Protein AF-A0A966C9K5-F1 (afdb_monomer_lite)

Secondary structure (DSSP, 8-state):
-EEGGGS-HHHHTT-SS-EEEEEEEEPPTTS--EEEEEEETTT--EEEEEES---HHHHHHHHHHHHTTS--SEEEE-S-GGGTTHHHHHHHTTSEEEEPPTT-GGGGHHHHHHHHHHHHHS-TT--GGGS--

Foldseek 3Di:
DAALVPPDVCLVVLVDWAEKEWDWADAAPPAAWIWIWIATRNVRDIDIDTDRDLALVVVLCVVLVSCVVPRHAEYEYEPDPSCPVVVVSCVSNVYYYHYYDPPCCVSRVSVVVVVVVVCVVVPHNHRPVPDDD

Radius of gyration: 14.15 Å; chains: 1; bounding box: 33×32×37 Å

Sequence (133 aa):
KVSIEKRPKQANNRTEFGHFEGDFMESGQDGRGSLLVLVERKTRYPFIIYTEDKTTLTINELIAGCLKDIPVKSITLDNDISFQKHEALSELIEATVYFTHPYTSSDKGTVENRNGRIREFIPKRCDISKIPA

pLDDT: mean 92.75, std 5.27, range [64.75, 98.25]

Structure (mmCIF, N/CA/C/O backbone):
data_AF-A0A966C9K5-F1
#
_entry.id   AF-A0A966C9K5-F1
#
loop_
_atom_site.group_PDB
_atom_site.id
_atom_site.type_symbol
_atom_site.label_atom_id
_atom_site.label_alt_id
_atom_site.label_comp_id
_atom_site.label_asym_id
_atom_site.label_entity_id
_atom_site.label_seq_id
_atom_site.pdbx_PDB_ins_code
_atom_site.Cartn_x
_atom_site.Cartn_y
_atom_site.Cartn_z
_atom_site.occupancy
_atom_site.B_iso_or_equiv
_atom_site.auth_seq_id
_atom_site.auth_comp_id
_atom_site.auth_asym_id
_atom_site.auth_atom_id
_atom_site.pdbx_PDB_model_num
ATOM 1 N N . LYS A 1 1 ? 2.494 13.216 8.148 1.00 84.50 1 LYS A N 1
ATOM 2 C CA . LYS A 1 1 ? 2.592 11.742 8.329 1.00 84.50 1 LYS A CA 1
ATOM 3 C C . LYS A 1 1 ? 2.070 11.335 9.699 1.00 84.50 1 LYS A C 1
ATOM 5 O O . LYS A 1 1 ? 2.537 11.869 10.701 1.00 84.50 1 LYS A O 1
ATOM 10 N N . VAL A 1 2 ? 1.120 10.401 9.757 1.00 91.12 2 VAL A N 1
ATOM 11 C CA . VAL A 1 2 ? 0.585 9.855 11.016 1.00 91.12 2 VAL A CA 1
ATOM 12 C C . VAL A 1 2 ? 1.291 8.532 11.327 1.00 91.12 2 VAL A C 1
ATOM 14 O O . VAL A 1 2 ? 1.343 7.657 10.471 1.00 91.12 2 VAL A O 1
ATOM 17 N N . SER A 1 3 ? 1.855 8.376 12.528 1.00 93.50 3 SER A N 1
ATOM 18 C CA . SER A 1 3 ? 2.518 7.120 12.927 1.00 93.50 3 SER A CA 1
ATOM 19 C C . SER A 1 3 ? 1.521 5.961 13.033 1.00 93.50 3 SER A C 1
ATOM 21 O O . SER A 1 3 ? 0.393 6.151 13.496 1.00 93.50 3 SER A O 1
ATOM 23 N N . ILE A 1 4 ? 1.965 4.758 12.665 1.00 94.19 4 ILE A N 1
ATOM 24 C CA . ILE A 1 4 ? 1.235 3.497 12.832 1.00 94.19 4 ILE A CA 1
ATOM 25 C C . ILE A 1 4 ? 0.824 3.202 14.281 1.00 94.19 4 ILE A C 1
ATOM 27 O O . ILE A 1 4 ? -0.182 2.533 14.493 1.00 94.19 4 ILE A O 1
ATOM 31 N N . GLU A 1 5 ? 1.510 3.759 15.278 1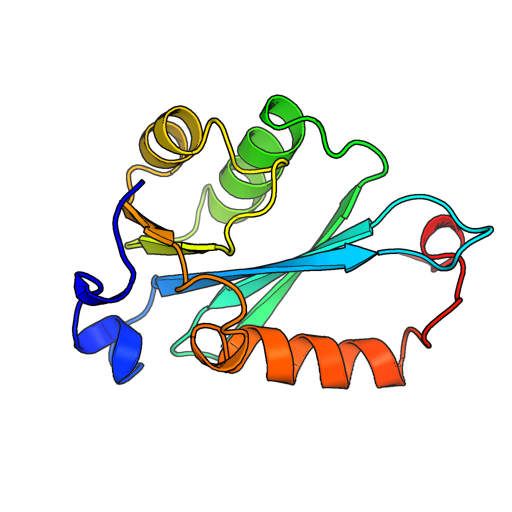.00 94.19 5 GLU A N 1
ATOM 32 C CA . GLU A 1 5 ? 1.124 3.640 16.695 1.00 94.19 5 GLU A CA 1
ATOM 33 C C . GLU A 1 5 ? -0.268 4.222 16.979 1.00 94.19 5 GLU A C 1
ATOM 35 O O . GLU A 1 5 ? -0.972 3.801 17.895 1.00 94.19 5 GLU A O 1
ATOM 40 N N . LYS A 1 6 ? -0.706 5.186 16.158 1.00 95.56 6 LYS A N 1
ATOM 41 C CA . LYS A 1 6 ? -2.044 5.785 16.247 1.00 95.56 6 LYS A CA 1
ATOM 42 C C . LYS A 1 6 ? -3.104 4.993 15.478 1.00 95.56 6 LYS A C 1
ATOM 44 O O . LYS A 1 6 ? -4.259 5.416 15.435 1.00 95.56 6 LYS A O 1
ATOM 49 N N . ARG A 1 7 ? -2.733 3.880 14.836 1.00 95.31 7 ARG A N 1
ATOM 50 C CA . ARG A 1 7 ? -3.657 3.056 14.056 1.00 95.31 7 ARG A CA 1
ATOM 51 C C . ARG A 1 7 ? -4.658 2.367 14.993 1.00 95.31 7 ARG A C 1
ATOM 53 O O . ARG A 1 7 ? -4.246 1.795 16.005 1.00 95.31 7 ARG A O 1
ATOM 60 N N . PRO A 1 8 ? -5.966 2.379 14.675 1.00 95.50 8 PRO A N 1
ATOM 61 C CA . PRO A 1 8 ? -6.985 1.793 15.537 1.00 95.50 8 PRO A CA 1
ATOM 62 C C . PRO A 1 8 ? -6.729 0.309 15.811 1.00 95.50 8 PRO A C 1
ATOM 64 O O . PRO A 1 8 ? -6.261 -0.447 14.952 1.00 95.50 8 PRO A O 1
ATOM 67 N N . LYS A 1 9 ? -7.104 -0.136 17.015 1.00 96.38 9 LYS A N 1
ATOM 68 C CA . LYS A 1 9 ? -6.948 -1.535 17.443 1.00 96.38 9 LYS A CA 1
ATOM 69 C C . LYS A 1 9 ? -7.705 -2.500 16.532 1.00 96.38 9 LYS A C 1
ATOM 71 O O . LYS A 1 9 ? -7.247 -3.617 16.328 1.00 96.38 9 LYS A O 1
ATOM 76 N N . GLN A 1 10 ? -8.820 -2.069 15.955 1.00 96.62 10 GLN A N 1
ATOM 77 C CA . GLN A 1 10 ? -9.636 -2.847 15.031 1.00 96.62 10 GLN A CA 1
ATOM 78 C C . GLN A 1 10 ? -8.873 -3.211 13.750 1.00 96.62 10 GLN A C 1
ATOM 80 O O . GLN A 1 10 ? -8.966 -4.347 13.284 1.00 96.62 10 GLN A O 1
ATOM 85 N N . ALA A 1 11 ? -8.047 -2.293 13.234 1.00 95.00 11 ALA A N 1
ATOM 86 C CA . ALA A 1 11 ? -7.139 -2.572 12.127 1.00 95.00 11 ALA A CA 1
ATOM 87 C C . ALA A 1 11 ? -6.055 -3.575 12.547 1.00 95.00 11 ALA A C 1
ATOM 89 O O . ALA A 1 11 ? -5.813 -4.561 11.845 1.00 95.00 11 ALA A O 1
ATOM 90 N N . ASN A 1 12 ? -5.426 -3.363 13.710 1.00 93.56 12 ASN A N 1
ATOM 91 C CA . ASN A 1 12 ? -4.376 -4.249 14.233 1.00 93.56 12 ASN A CA 1
ATOM 92 C C . ASN A 1 12 ? -4.893 -5.683 14.423 1.00 93.56 12 ASN A C 1
ATOM 94 O O . ASN A 1 12 ? -4.285 -6.627 13.921 1.00 93.56 12 ASN A O 1
ATOM 98 N N . ASN A 1 13 ? -6.065 -5.818 15.042 1.00 95.62 13 ASN A N 1
ATOM 99 C CA . ASN A 1 13 ? -6.715 -7.088 15.360 1.00 95.62 13 ASN A CA 1
ATOM 100 C C . ASN A 1 13 ? -7.530 -7.670 14.196 1.00 95.62 13 ASN A C 1
ATOM 102 O O . ASN A 1 13 ? -8.078 -8.762 14.332 1.00 95.62 13 ASN A O 1
ATOM 106 N N . ARG A 1 14 ? -7.606 -6.969 13.054 1.00 96.19 14 ARG A N 1
ATOM 107 C CA . ARG A 1 14 ? -8.311 -7.411 11.837 1.00 96.19 14 ARG A CA 1
ATOM 108 C C . ARG A 1 14 ? -9.806 -7.684 12.060 1.00 96.19 14 ARG A C 1
ATOM 110 O O . ARG A 1 14 ? -10.380 -8.586 11.455 1.00 96.19 14 ARG A O 1
ATOM 117 N N . THR A 1 15 ? -10.448 -6.926 12.946 1.00 97.25 15 THR A N 1
ATOM 118 C CA . THR A 1 15 ? -11.843 -7.177 13.351 1.00 97.25 15 THR A CA 1
ATOM 119 C C . THR A 1 15 ? -12.863 -6.504 12.433 1.00 97.25 15 THR A C 1
ATOM 121 O O . THR A 1 15 ? -14.005 -6.961 12.331 1.00 97.25 15 THR A O 1
ATOM 124 N N . GLU A 1 16 ? -12.463 -5.459 11.707 1.00 96.88 16 GLU A N 1
ATOM 125 C CA . GLU A 1 16 ? -13.332 -4.724 10.786 1.00 96.88 16 GLU A CA 1
ATOM 126 C C . GLU A 1 16 ? -12.731 -4.572 9.390 1.00 96.88 16 GLU A C 1
ATOM 128 O O . GLU A 1 16 ? -11.517 -4.643 9.216 1.00 96.88 16 GLU A O 1
ATOM 133 N N . PHE A 1 17 ? -13.616 -4.414 8.406 1.00 97.94 17 PHE A N 1
ATOM 134 C CA . PHE A 1 17 ? -13.247 -4.189 7.014 1.00 97.94 17 PHE A CA 1
ATOM 135 C C . PHE A 1 17 ? -12.873 -2.719 6.790 1.00 97.94 17 PHE A C 1
ATOM 137 O O . PHE A 1 17 ? -13.390 -1.831 7.475 1.00 97.94 17 PHE A O 1
ATOM 144 N N . GLY A 1 18 ? -12.030 -2.475 5.789 1.00 97.56 18 GLY A N 1
ATOM 145 C CA . GLY A 1 18 ? -11.717 -1.135 5.290 1.00 97.56 18 GLY A CA 1
ATOM 146 C C . GLY A 1 18 ? -10.357 -0.615 5.746 1.00 97.56 18 GLY A C 1
ATOM 147 O O . GLY A 1 18 ? -10.037 0.554 5.547 1.00 97.56 18 GLY A O 1
ATOM 148 N N . HIS A 1 19 ? -9.535 -1.467 6.357 1.00 98.06 19 HIS A N 1
ATOM 149 C CA . HIS A 1 19 ? -8.154 -1.128 6.678 1.00 98.06 19 HIS A CA 1
ATOM 150 C C . HIS A 1 19 ? -7.220 -1.818 5.701 1.00 98.06 19 HIS A C 1
ATOM 152 O O . HIS A 1 19 ? -7.189 -3.044 5.641 1.00 98.06 19 HIS A O 1
ATOM 158 N N . PHE A 1 20 ? -6.426 -1.039 4.984 1.00 98.06 20 PHE A N 1
ATOM 159 C CA . PHE A 1 20 ? -5.536 -1.535 3.947 1.00 98.06 20 PHE A CA 1
ATOM 160 C C . PHE A 1 20 ? -4.074 -1.412 4.374 1.00 98.06 20 PHE A C 1
ATOM 162 O O . PHE A 1 20 ? -3.696 -0.522 5.138 1.00 98.06 20 PHE A O 1
ATOM 169 N N . GLU A 1 21 ? -3.242 -2.316 3.880 1.00 97.25 21 GLU A N 1
ATOM 170 C CA . GLU A 1 21 ? -1.787 -2.167 3.832 1.00 97.25 21 GLU A CA 1
ATOM 171 C C . GLU A 1 21 ? -1.376 -2.030 2.365 1.00 97.25 21 GLU A C 1
ATOM 173 O O . G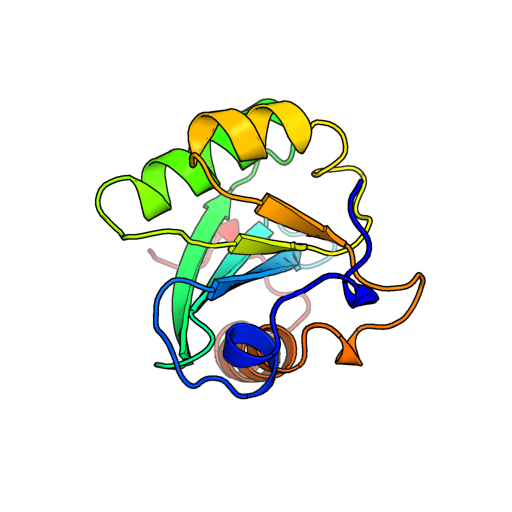LU A 1 21 ? -1.944 -2.721 1.521 1.00 97.25 21 GLU A O 1
ATOM 178 N N . GLY A 1 22 ? -0.421 -1.151 2.066 1.00 95.44 22 GLY A N 1
ATOM 179 C CA . GLY A 1 22 ? 0.092 -0.945 0.714 1.00 95.44 22 GLY A CA 1
ATOM 180 C C . GLY A 1 22 ? 1.603 -1.125 0.631 1.00 95.44 22 GLY A C 1
ATOM 181 O O . GLY A 1 22 ? 2.339 -0.761 1.555 1.00 95.44 22 GLY A O 1
ATOM 182 N N . ASP A 1 23 ? 2.062 -1.700 -0.475 1.00 93.94 23 ASP A N 1
ATOM 183 C CA . ASP A 1 23 ? 3.480 -1.875 -0.769 1.00 93.94 23 ASP A CA 1
ATOM 184 C C . ASP A 1 23 ? 3.757 -1.899 -2.273 1.00 93.94 23 ASP A C 1
ATOM 186 O O . ASP A 1 23 ? 2.873 -2.241 -3.064 1.00 93.94 23 ASP A O 1
ATOM 190 N N . PHE A 1 24 ? 4.993 -1.581 -2.657 1.00 93.06 24 PHE A N 1
ATOM 191 C CA . PHE A 1 24 ? 5.459 -1.751 -4.029 1.00 93.06 24 PHE A CA 1
ATOM 192 C C . PHE A 1 24 ? 6.290 -3.021 -4.185 1.00 93.06 24 PHE A C 1
ATOM 194 O O . PHE A 1 24 ? 7.212 -3.300 -3.423 1.00 93.06 24 PHE A O 1
ATOM 201 N N . MET A 1 25 ? 6.016 -3.766 -5.250 1.00 92.56 25 MET A N 1
ATOM 202 C CA . MET A 1 25 ? 6.887 -4.824 -5.736 1.00 92.56 25 MET A CA 1
ATOM 203 C C . MET A 1 25 ? 7.561 -4.372 -7.025 1.00 92.56 25 MET A C 1
ATOM 205 O O . MET A 1 25 ? 6.961 -4.400 -8.098 1.00 92.56 25 MET A O 1
ATOM 209 N N . GLU A 1 26 ? 8.833 -4.003 -6.916 1.00 92.38 26 GLU A N 1
ATOM 210 C CA . GLU A 1 26 ? 9.636 -3.601 -8.069 1.00 92.38 26 GLU A CA 1
ATOM 211 C C . GLU A 1 26 ? 9.927 -4.774 -9.010 1.00 92.38 26 GLU A C 1
ATOM 213 O O . GLU A 1 26 ? 10.130 -5.930 -8.583 1.00 92.38 26 GLU A O 1
ATOM 218 N N . SER A 1 27 ? 9.982 -4.438 -10.299 1.00 93.44 27 SER A N 1
ATOM 219 C CA . SER A 1 27 ? 10.531 -5.299 -11.337 1.00 93.44 27 SER A CA 1
ATOM 220 C C . SER A 1 27 ? 12.021 -5.584 -11.100 1.00 93.44 27 SER A C 1
ATOM 222 O O . SER A 1 27 ? 12.697 -4.949 -10.289 1.00 93.44 27 SER A O 1
ATOM 224 N N . GLY A 1 28 ? 12.542 -6.605 -11.781 1.00 89.75 28 GLY A N 1
ATOM 225 C CA . GLY A 1 28 ? 13.972 -6.887 -11.824 1.00 89.75 28 GLY A CA 1
ATOM 226 C C . GLY A 1 28 ? 14.799 -5.728 -12.373 1.00 89.75 28 GLY A C 1
ATOM 227 O O . GLY A 1 28 ? 14.264 -4.861 -13.052 1.00 89.75 28 GLY A O 1
ATOM 228 N N . GLN A 1 29 ? 16.111 -5.768 -12.117 1.00 86.19 29 GLN A N 1
ATOM 229 C CA . GLN A 1 29 ? 17.076 -4.722 -12.486 1.00 86.19 29 GLN A CA 1
ATOM 230 C C . GLN A 1 29 ? 16.970 -4.262 -13.950 1.00 86.19 29 GLN A C 1
ATOM 232 O O . GLN A 1 29 ? 17.089 -3.070 -14.209 1.00 86.19 29 GLN A O 1
ATOM 237 N N . ASP A 1 30 ? 16.706 -5.189 -14.875 1.00 85.31 30 ASP A N 1
ATOM 238 C CA . ASP A 1 30 ? 16.598 -4.909 -16.316 1.00 85.31 30 ASP A CA 1
ATOM 239 C C . ASP A 1 30 ? 15.143 -4.834 -16.819 1.00 85.31 30 ASP A C 1
ATOM 241 O O . ASP A 1 30 ? 14.895 -4.715 -18.019 1.00 85.31 30 ASP A O 1
ATOM 245 N N . GLY A 1 31 ? 14.168 -4.970 -15.920 1.00 86.88 31 GLY A N 1
ATOM 246 C CA . GLY A 1 31 ? 12.747 -4.925 -16.248 1.00 86.88 31 GLY A CA 1
ATOM 247 C C . GLY A 1 31 ? 12.112 -3.578 -15.920 1.00 86.88 31 GLY A C 1
ATOM 248 O O . GLY A 1 31 ? 12.725 -2.724 -15.283 1.00 86.88 31 GLY A O 1
ATOM 249 N N . ARG A 1 32 ? 10.859 -3.390 -16.342 1.00 91.69 32 ARG A N 1
ATOM 250 C CA . ARG A 1 32 ? 10.153 -2.109 -16.188 1.00 91.69 32 ARG A CA 1
ATOM 251 C C . ARG A 1 32 ? 8.903 -2.221 -15.331 1.00 91.69 32 ARG A C 1
ATOM 253 O O . ARG A 1 32 ? 8.183 -3.221 -15.353 1.00 91.69 32 ARG A O 1
ATOM 260 N N . GLY A 1 33 ? 8.635 -1.126 -14.630 1.00 92.69 33 GLY A N 1
ATOM 261 C CA . GLY A 1 33 ? 7.465 -0.946 -13.792 1.00 92.69 33 GLY A CA 1
ATOM 262 C C . GLY A 1 33 ? 7.504 -1.703 -12.473 1.00 92.69 33 GLY A C 1
ATOM 263 O O . GLY A 1 33 ? 8.504 -2.289 -12.060 1.00 92.69 33 GLY A O 1
ATOM 264 N N . SER A 1 34 ? 6.374 -1.636 -11.791 1.00 94.00 34 SER A N 1
ATOM 265 C CA . SER A 1 34 ? 6.169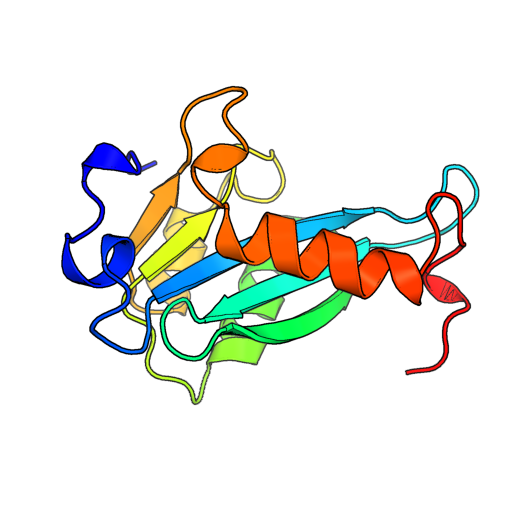 -2.143 -10.445 1.00 94.00 34 SER A CA 1
ATOM 266 C C . SER A 1 34 ? 4.727 -2.610 -10.294 1.00 94.00 34 SER A C 1
ATOM 268 O O . SER A 1 34 ? 3.841 -2.201 -11.049 1.00 94.00 34 SER A O 1
ATOM 270 N N . LEU A 1 35 ? 4.492 -3.471 -9.310 1.00 95.00 35 LEU A N 1
ATOM 271 C CA . LEU A 1 35 ? 3.145 -3.745 -8.831 1.00 95.00 35 LEU A CA 1
ATOM 272 C C . LEU A 1 35 ? 2.911 -2.953 -7.553 1.00 95.00 35 LEU A C 1
ATOM 274 O O . LEU A 1 35 ? 3.638 -3.124 -6.578 1.00 95.00 35 LEU A O 1
ATOM 278 N N . LEU A 1 36 ? 1.870 -2.135 -7.542 1.00 95.69 36 LEU A N 1
ATOM 279 C CA . LEU A 1 36 ? 1.280 -1.629 -6.317 1.00 95.69 36 LEU A CA 1
ATOM 280 C C . LEU A 1 36 ? 0.344 -2.706 -5.765 1.00 95.69 36 LEU A C 1
ATOM 282 O O . LEU A 1 36 ? -0.651 -3.064 -6.398 1.00 95.69 36 LEU A O 1
ATOM 286 N N . VAL A 1 37 ? 0.674 -3.229 -4.588 1.00 96.88 37 VAL A N 1
ATOM 287 C CA . VAL A 1 37 ? -0.113 -4.251 -3.899 1.00 96.88 37 VAL A CA 1
ATOM 288 C C . VAL A 1 37 ? -0.807 -3.610 -2.708 1.00 96.88 37 VAL A C 1
ATOM 290 O O . VAL A 1 37 ? -0.156 -3.165 -1.765 1.00 96.88 37 VAL A O 1
ATOM 293 N N . LEU A 1 38 ? -2.136 -3.594 -2.736 1.00 97.81 38 LEU A N 1
ATOM 294 C CA . LEU A 1 38 ? -2.978 -3.203 -1.611 1.00 97.81 38 LEU A CA 1
ATOM 295 C C . LEU A 1 38 ? -3.639 -4.450 -1.036 1.00 97.81 38 LEU A C 1
ATOM 297 O O . LEU A 1 38 ? -4.158 -5.279 -1.777 1.00 97.81 38 LEU A O 1
ATOM 301 N N . VAL A 1 39 ? -3.652 -4.604 0.282 1.00 98.25 39 VAL A N 1
ATOM 302 C CA . VAL A 1 39 ? -4.282 -5.759 0.931 1.00 98.25 39 VAL A CA 1
ATOM 303 C C . VAL A 1 39 ? -5.219 -5.293 2.023 1.00 98.25 39 VAL A C 1
ATOM 305 O O . VAL A 1 39 ? -4.801 -4.619 2.963 1.00 98.25 39 VAL A O 1
ATOM 308 N N . GLU A 1 40 ? -6.483 -5.696 1.929 1.00 98.00 40 GLU A N 1
ATOM 309 C CA . GLU A 1 40 ? -7.458 -5.448 2.987 1.00 98.00 40 GLU A CA 1
ATOM 310 C C . GLU A 1 40 ? -7.172 -6.374 4.182 1.00 98.00 40 GLU A C 1
ATOM 312 O O . GLU A 1 40 ? -7.046 -7.591 4.037 1.00 98.00 40 GLU A O 1
ATOM 317 N N . ARG A 1 41 ? -7.018 -5.811 5.382 1.00 97.19 41 ARG A N 1
ATOM 318 C CA . ARG A 1 41 ? -6.445 -6.507 6.543 1.00 97.19 41 ARG A CA 1
ATOM 319 C C . ARG A 1 41 ? -7.344 -7.600 7.124 1.00 97.19 41 ARG A C 1
ATOM 321 O O . ARG A 1 41 ? -6.801 -8.565 7.669 1.00 97.19 41 ARG A O 1
ATOM 328 N N . LYS A 1 42 ? -8.675 -7.476 7.047 1.00 97.00 42 LYS A N 1
ATOM 329 C CA . LYS A 1 42 ? -9.616 -8.466 7.605 1.00 97.00 42 LYS A CA 1
ATOM 330 C C . LYS A 1 42 ? -9.746 -9.700 6.718 1.00 97.00 42 LYS A C 1
ATOM 332 O O . LYS A 1 42 ? -9.522 -10.822 7.166 1.00 97.00 42 LYS A O 1
ATOM 337 N N . THR A 1 43 ? -10.092 -9.485 5.459 1.00 97.12 43 THR A N 1
ATOM 338 C CA . THR A 1 43 ? -10.335 -10.515 4.442 1.00 97.12 43 THR A CA 1
ATOM 339 C C . THR A 1 43 ? -9.043 -11.035 3.819 1.00 97.12 43 THR A C 1
ATOM 341 O O . THR A 1 43 ? -9.018 -12.148 3.297 1.00 97.12 43 THR A O 1
ATOM 344 N N . ARG A 1 44 ? -7.952 -10.258 3.905 1.00 96.50 44 ARG A N 1
ATOM 345 C CA . ARG A 1 44 ? -6.658 -10.511 3.243 1.00 96.50 44 ARG A CA 1
ATOM 346 C C . ARG A 1 44 ? -6.757 -10.512 1.718 1.00 96.50 44 ARG A C 1
ATOM 348 O O . ARG A 1 44 ? -5.899 -11.108 1.049 1.00 96.50 44 ARG A O 1
ATOM 355 N N . TYR A 1 45 ? -7.801 -9.880 1.186 1.00 97.19 45 TYR A N 1
ATOM 356 C CA . TYR A 1 45 ? -8.031 -9.759 -0.243 1.00 97.19 45 TYR A CA 1
ATOM 357 C C . TYR A 1 45 ? -7.012 -8.785 -0.857 1.00 97.19 45 TYR A C 1
ATOM 359 O O . TYR A 1 45 ? -6.892 -7.660 -0.359 1.00 97.19 45 TYR A O 1
ATOM 367 N N . PRO A 1 46 ? -6.243 -9.209 -1.878 1.00 97.12 46 PRO A N 1
ATOM 368 C CA . PRO A 1 46 ? -5.281 -8.352 -2.549 1.00 97.12 46 PRO A CA 1
ATOM 369 C C . PRO A 1 46 ? -5.899 -7.618 -3.745 1.00 97.12 46 PRO A C 1
ATOM 371 O O . PRO A 1 46 ? -6.626 -8.205 -4.540 1.00 97.12 46 PRO A O 1
ATOM 374 N N . PHE A 1 47 ? -5.509 -6.364 -3.917 1.00 97.38 47 PHE A N 1
ATOM 375 C CA . PHE A 1 47 ? -5.651 -5.590 -5.141 1.00 97.38 47 PHE A CA 1
ATOM 376 C C . PHE A 1 47 ? -4.245 -5.349 -5.677 1.00 97.38 47 PHE A C 1
ATOM 378 O O . PHE A 1 47 ? -3.367 -4.905 -4.936 1.00 97.38 47 PHE A O 1
ATOM 385 N N . ILE A 1 48 ? -4.012 -5.699 -6.937 1.00 96.12 48 ILE A N 1
ATOM 386 C CA . ILE A 1 48 ? -2.690 -5.651 -7.560 1.00 96.12 48 ILE A CA 1
ATOM 387 C C . ILE A 1 48 ? -2.819 -4.792 -8.808 1.00 96.12 48 ILE A C 1
ATOM 389 O O . ILE A 1 48 ? -3.639 -5.085 -9.674 1.00 96.12 48 ILE A O 1
ATOM 393 N N . ILE A 1 49 ? -2.031 -3.726 -8.877 1.00 95.69 49 ILE A N 1
ATOM 394 C CA . ILE A 1 49 ? -2.086 -2.741 -9.954 1.00 95.69 49 ILE A CA 1
ATOM 395 C C . ILE A 1 49 ? -0.691 -2.630 -10.552 1.00 95.69 49 ILE A C 1
ATOM 397 O O . ILE A 1 49 ? 0.271 -2.382 -9.829 1.00 95.69 49 ILE A O 1
ATOM 401 N N . TYR A 1 50 ? -0.573 -2.802 -11.863 1.00 95.00 50 TYR A N 1
ATOM 402 C CA . TYR A 1 50 ? 0.674 -2.548 -12.574 1.00 95.00 50 TYR A CA 1
ATOM 403 C C . TYR A 1 50 ? 0.833 -1.057 -12.881 1.00 95.00 50 TYR A C 1
ATOM 405 O O . TYR A 1 50 ? -0.116 -0.411 -13.321 1.00 95.00 50 TYR A O 1
ATOM 413 N N . THR A 1 51 ? 2.037 -0.520 -12.685 1.00 94.44 51 THR A N 1
ATOM 414 C CA . THR A 1 51 ? 2.388 0.835 -13.126 1.00 94.44 51 THR A CA 1
ATOM 415 C C . THR A 1 51 ? 3.863 0.945 -13.507 1.00 94.44 51 THR A C 1
ATOM 417 O O . THR A 1 51 ? 4.738 0.416 -12.816 1.00 94.44 51 THR A O 1
ATOM 420 N N . GLU A 1 52 ? 4.152 1.661 -14.596 1.00 94.00 52 GLU A N 1
ATOM 421 C CA . GLU A 1 52 ? 5.508 2.131 -14.921 1.00 94.00 52 GLU A CA 1
ATOM 422 C C . GLU A 1 52 ? 5.825 3.488 -14.270 1.00 94.00 52 GLU A C 1
ATOM 424 O O . GLU A 1 52 ? 6.994 3.821 -14.080 1.00 94.00 52 GLU A O 1
ATOM 429 N N . ASP A 1 53 ? 4.799 4.250 -13.885 1.00 92.62 53 ASP A N 1
ATOM 430 C CA . ASP A 1 53 ? 4.934 5.578 -13.297 1.00 92.62 53 ASP A CA 1
ATOM 431 C C . ASP A 1 53 ? 4.697 5.531 -11.778 1.00 92.62 53 ASP A C 1
ATOM 433 O O . ASP A 1 53 ? 3.613 5.189 -11.297 1.00 92.62 53 ASP A O 1
ATOM 437 N N . LYS A 1 54 ? 5.746 5.883 -11.026 1.00 90.00 54 LYS A N 1
ATOM 438 C CA . LYS A 1 54 ? 5.756 5.973 -9.559 1.00 90.00 54 LYS A CA 1
ATOM 439 C C . LYS A 1 54 ? 5.739 7.412 -9.039 1.00 90.00 54 LYS A C 1
ATOM 441 O O . LYS A 1 54 ? 6.049 7.655 -7.870 1.00 90.00 54 LYS A O 1
ATOM 446 N N . THR A 1 55 ? 5.400 8.392 -9.874 1.00 91.75 55 THR A N 1
ATOM 447 C CA . THR A 1 55 ? 5.168 9.749 -9.379 1.00 91.75 55 THR A CA 1
ATOM 448 C C . THR A 1 55 ? 4.039 9.730 -8.355 1.00 91.75 55 THR A C 1
ATOM 450 O O . THR A 1 55 ? 3.042 9.024 -8.497 1.00 91.75 55 THR A O 1
ATOM 453 N N . THR A 1 56 ? 4.177 10.524 -7.295 1.00 89.62 56 THR A N 1
ATOM 454 C CA . THR A 1 56 ? 3.190 10.518 -6.210 1.00 89.62 56 THR A CA 1
ATOM 455 C C . THR A 1 56 ? 1.772 10.833 -6.683 1.00 89.62 56 THR A C 1
ATOM 457 O O . THR A 1 56 ? 0.817 10.319 -6.112 1.00 89.62 56 THR A O 1
ATOM 460 N N . LEU A 1 57 ? 1.623 11.670 -7.716 1.00 91.88 57 LEU A N 1
ATOM 461 C CA . LEU A 1 57 ? 0.314 11.979 -8.286 1.00 91.88 57 LEU A CA 1
ATOM 462 C C . LEU A 1 57 ? -0.334 10.719 -8.869 1.00 91.88 57 LEU A C 1
ATOM 464 O O . LEU A 1 57 ? -1.414 10.341 -8.423 1.00 91.88 57 LEU A O 1
ATOM 468 N N . THR A 1 58 ? 0.369 10.033 -9.773 1.00 94.06 58 THR A N 1
ATOM 469 C CA . THR A 1 58 ? -0.112 8.803 -10.408 1.00 94.06 58 THR A CA 1
ATOM 470 C C . THR A 1 58 ? -0.419 7.727 -9.373 1.00 94.06 58 THR A C 1
ATOM 472 O O . THR A 1 58 ? -1.472 7.101 -9.422 1.00 94.06 58 THR A O 1
ATOM 475 N N . ILE A 1 59 ? 0.441 7.545 -8.368 1.00 94.38 59 ILE A N 1
ATOM 476 C CA . ILE A 1 59 ? 0.193 6.567 -7.301 1.00 94.38 59 ILE A CA 1
ATOM 477 C C . ILE A 1 59 ? -1.063 6.903 -6.492 1.00 94.38 59 ILE A C 1
ATOM 479 O O . ILE A 1 59 ? -1.854 6.005 -6.196 1.00 94.38 59 ILE A O 1
ATOM 483 N N . ASN A 1 60 ? -1.280 8.175 -6.158 1.00 94.38 60 ASN A N 1
ATOM 484 C CA . ASN A 1 60 ? -2.476 8.587 -5.431 1.00 94.38 60 ASN A CA 1
ATOM 485 C C . ASN A 1 60 ? -3.750 8.326 -6.246 1.00 94.38 60 ASN A C 1
ATOM 487 O O . ASN A 1 60 ? -4.720 7.798 -5.704 1.00 94.38 60 ASN A O 1
ATOM 491 N N . GLU A 1 61 ? -3.734 8.647 -7.541 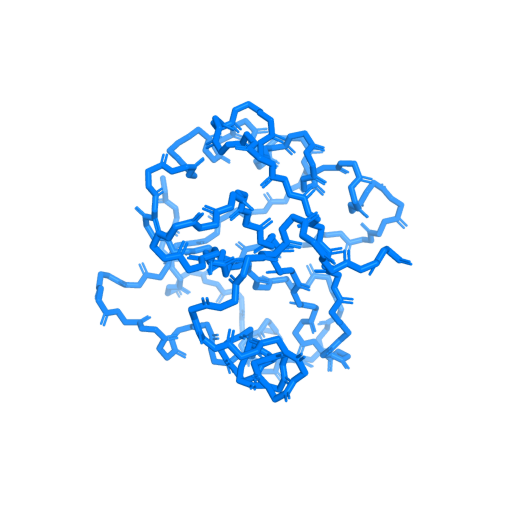1.00 95.50 61 GLU A N 1
ATOM 492 C CA . GLU A 1 61 ? -4.854 8.402 -8.455 1.00 95.50 61 GLU A CA 1
ATOM 493 C C . GLU A 1 61 ? -5.130 6.905 -8.639 1.00 95.50 61 GLU A C 1
ATOM 495 O O 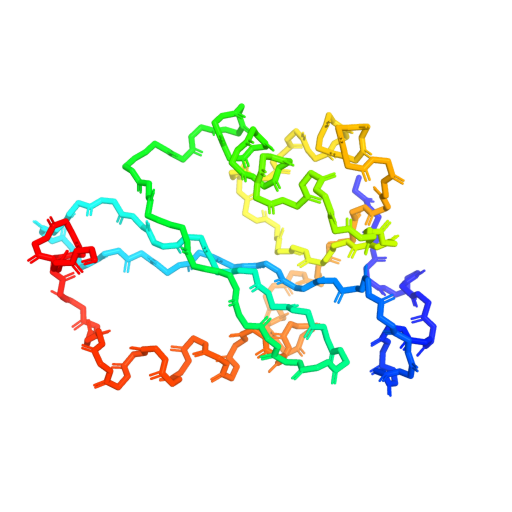. GLU A 1 61 ? -6.288 6.493 -8.610 1.00 95.50 61 GLU A O 1
ATOM 500 N N . LEU A 1 62 ? -4.089 6.072 -8.752 1.00 96.31 62 LEU A N 1
ATOM 501 C CA . LEU A 1 62 ? -4.235 4.617 -8.841 1.00 96.31 62 LEU A CA 1
ATOM 502 C C . LEU A 1 62 ? -4.865 4.027 -7.574 1.00 96.31 62 LEU A C 1
ATOM 504 O O . LEU A 1 62 ? -5.770 3.198 -7.675 1.00 96.31 62 LEU A O 1
ATOM 508 N N . ILE A 1 63 ? -4.424 4.456 -6.385 1.00 96.44 63 ILE A N 1
ATOM 509 C CA . ILE A 1 63 ? -5.013 3.999 -5.116 1.00 96.44 63 ILE A CA 1
ATOM 510 C C . ILE A 1 63 ? -6.472 4.450 -5.018 1.00 96.44 63 ILE A C 1
ATOM 512 O O . ILE A 1 63 ? -7.344 3.625 -4.746 1.00 96.44 63 ILE A O 1
ATOM 516 N N . ALA A 1 64 ? -6.745 5.734 -5.258 1.00 96.12 64 ALA A N 1
ATOM 517 C CA . ALA A 1 64 ? -8.091 6.288 -5.161 1.00 96.12 64 ALA A CA 1
ATOM 518 C C . ALA A 1 64 ? -9.049 5.650 -6.177 1.00 96.12 64 ALA A C 1
ATOM 520 O O . ALA A 1 64 ? -10.161 5.271 -5.822 1.00 96.12 64 ALA A O 1
ATOM 521 N N . GLY A 1 65 ? -8.604 5.456 -7.419 1.00 97.25 65 GLY A N 1
ATOM 522 C CA . GLY A 1 65 ? -9.381 4.791 -8.461 1.00 97.25 65 GLY A CA 1
ATOM 523 C C . GLY A 1 65 ? -9.670 3.327 -8.133 1.00 97.25 65 GLY A C 1
ATOM 524 O O . GLY A 1 65 ? -10.806 2.883 -8.277 1.00 97.25 65 GLY A O 1
ATOM 525 N N . CYS A 1 66 ? -8.673 2.589 -7.636 1.00 97.00 66 CYS A N 1
ATOM 526 C CA . CYS A 1 66 ? -8.834 1.190 -7.234 1.00 97.00 66 CYS A CA 1
ATOM 527 C C . CYS A 1 66 ? -9.822 1.020 -6.069 1.00 97.00 66 CYS A C 1
ATOM 529 O O . CYS A 1 66 ? -10.581 0.053 -6.033 1.00 97.00 66 CYS A O 1
ATOM 531 N N . LEU A 1 67 ? -9.825 1.962 -5.122 1.00 96.75 67 LEU A N 1
ATOM 532 C CA . LEU A 1 67 ? -10.639 1.888 -3.909 1.00 96.75 67 LEU A CA 1
ATOM 533 C C . LEU A 1 67 ? -11.943 2.697 -3.976 1.00 96.75 67 LEU A C 1
ATOM 535 O O . LEU A 1 67 ? -12.663 2.738 -2.983 1.00 96.75 67 LEU A O 1
ATOM 539 N N . LYS A 1 68 ? -12.271 3.309 -5.118 1.00 95.31 68 LYS A N 1
ATOM 540 C CA . LYS A 1 68 ? -13.385 4.261 -5.269 1.00 95.31 68 LYS A CA 1
ATOM 541 C C . LYS A 1 68 ? -14.725 3.755 -4.721 1.00 95.31 68 LYS A C 1
ATOM 543 O O . LYS A 1 68 ? -15.433 4.500 -4.054 1.00 95.31 68 LYS A O 1
ATOM 548 N N . ASP A 1 69 ? -15.058 2.495 -4.994 1.00 95.06 69 ASP A N 1
ATOM 549 C CA . ASP A 1 69 ? -16.338 1.882 -4.607 1.00 95.06 69 ASP A CA 1
ATOM 550 C C . ASP A 1 69 ? -16.199 0.950 -3.389 1.00 95.06 69 ASP A C 1
ATOM 552 O O . ASP A 1 69 ? -17.050 0.098 -3.121 1.00 95.06 69 ASP A O 1
ATOM 556 N N . ILE A 1 70 ? -15.095 1.079 -2.651 1.00 96.38 70 ILE A N 1
ATOM 557 C CA . ILE A 1 70 ? -14.747 0.225 -1.521 1.00 96.38 70 ILE A CA 1
ATOM 558 C C . ILE A 1 70 ? -14.709 1.091 -0.261 1.00 96.38 70 ILE A C 1
ATOM 560 O O . ILE A 1 70 ? -14.060 2.131 -0.254 1.00 96.38 70 ILE A O 1
ATOM 564 N N . PRO A 1 71 ? -15.350 0.686 0.847 1.00 96.19 71 PRO A N 1
ATOM 565 C CA . PRO A 1 71 ? -15.278 1.467 2.073 1.00 96.19 71 PRO A CA 1
ATOM 566 C C . PRO A 1 71 ? -13.850 1.454 2.635 1.00 96.19 71 PRO A C 1
ATOM 568 O O . PRO A 1 71 ? -13.351 0.409 3.068 1.00 96.19 71 PRO A O 1
ATOM 571 N N . VAL A 1 72 ? -13.208 2.625 2.662 1.00 97.94 72 VAL A N 1
ATOM 572 C CA . VAL A 1 72 ? -11.857 2.824 3.201 1.00 97.94 72 VAL A CA 1
ATOM 573 C C . VAL A 1 72 ? -11.930 3.564 4.534 1.00 97.94 72 VAL A C 1
ATOM 575 O O . VAL A 1 72 ? -12.526 4.625 4.652 1.00 97.94 72 VAL A O 1
ATOM 578 N N . LYS A 1 73 ? -11.305 2.994 5.563 1.00 97.81 73 LYS A N 1
ATOM 579 C CA . LYS A 1 73 ? -11.150 3.592 6.899 1.00 97.81 73 LYS A CA 1
ATOM 580 C C . LYS A 1 73 ? -9.722 4.044 7.158 1.00 97.81 73 LYS A C 1
ATOM 582 O O . LYS A 1 73 ? -9.489 5.050 7.824 1.00 97.81 73 LYS A O 1
ATOM 587 N N . SER A 1 74 ? -8.747 3.291 6.651 1.00 97.50 74 SER A N 1
ATOM 588 C CA . SER A 1 74 ? -7.347 3.703 6.682 1.00 97.50 74 SER A CA 1
ATOM 589 C C . SER A 1 74 ? -6.493 2.914 5.708 1.00 97.50 74 SER A C 1
ATOM 591 O O . SER A 1 74 ? -6.774 1.744 5.452 1.00 97.50 74 SER A O 1
ATOM 593 N N . ILE A 1 75 ? -5.349 3.474 5.341 1.00 96.81 75 ILE A N 1
ATOM 594 C CA . ILE A 1 75 ? -4.277 2.760 4.649 1.00 96.81 75 ILE A CA 1
ATOM 595 C C . ILE A 1 75 ? -2.971 2.885 5.441 1.00 96.81 75 ILE A C 1
ATOM 597 O O . ILE A 1 75 ? -2.683 3.929 6.017 1.00 96.81 75 ILE A O 1
ATOM 601 N N . THR A 1 76 ? -2.199 1.803 5.535 1.00 96.25 76 THR A N 1
ATOM 602 C CA . THR A 1 76 ? -0.846 1.809 6.109 1.00 96.25 76 THR A CA 1
ATOM 603 C C . THR A 1 76 ? 0.172 1.644 4.993 1.00 96.25 76 THR A C 1
ATOM 605 O O . THR A 1 76 ? 0.142 0.637 4.288 1.00 96.25 76 THR A O 1
ATOM 608 N N . LEU A 1 77 ? 1.075 2.608 4.870 1.00 94.31 77 LEU A N 1
ATOM 609 C CA . LEU A 1 77 ? 2.137 2.652 3.870 1.00 94.31 77 LEU A CA 1
ATOM 610 C C . LEU A 1 77 ? 3.497 2.694 4.569 1.00 94.31 77 LEU A C 1
ATOM 612 O O . LEU A 1 77 ? 3.591 2.981 5.766 1.00 94.31 77 LEU A O 1
ATOM 616 N N . ASP A 1 78 ? 4.554 2.377 3.837 1.00 89.62 78 ASP A N 1
ATOM 617 C CA . ASP A 1 78 ? 5.907 2.640 4.313 1.00 89.62 78 ASP A CA 1
ATOM 618 C C . ASP A 1 78 ? 6.278 4.120 4.116 1.00 89.62 78 ASP A C 1
ATOM 620 O O . ASP A 1 78 ? 5.476 4.959 3.702 1.00 89.62 78 ASP A O 1
ATOM 624 N N . ASN A 1 79 ? 7.521 4.457 4.446 1.00 85.50 79 ASN A N 1
ATOM 625 C CA . ASN A 1 79 ? 8.045 5.805 4.273 1.00 85.50 79 ASN A CA 1
ATOM 626 C C . ASN A 1 79 ? 8.636 6.067 2.877 1.00 85.50 79 ASN A C 1
ATOM 628 O O . ASN A 1 79 ? 9.415 7.016 2.755 1.00 85.50 79 ASN A O 1
ATOM 632 N N . ASP A 1 80 ? 8.279 5.279 1.854 1.00 84.31 80 ASP A N 1
ATOM 633 C CA . ASP A 1 80 ? 8.761 5.464 0.482 1.00 84.31 80 ASP A CA 1
ATOM 634 C C . ASP A 1 80 ? 8.462 6.887 -0.030 1.00 84.31 80 ASP A C 1
ATOM 636 O O . ASP A 1 80 ? 7.445 7.517 0.296 1.00 84.31 80 ASP A O 1
ATOM 640 N N . ILE A 1 81 ? 9.392 7.417 -0.827 1.00 83.56 81 ILE A N 1
ATOM 641 C CA . ILE A 1 81 ? 9.309 8.753 -1.424 1.00 83.56 81 ILE A CA 1
ATOM 642 C C . ILE A 1 81 ? 8.075 8.915 -2.320 1.00 83.56 81 ILE A C 1
ATOM 644 O O . ILE A 1 81 ? 7.505 10.003 -2.401 1.00 83.56 81 ILE A O 1
ATOM 648 N N . SER A 1 82 ? 7.624 7.817 -2.924 1.00 83.38 82 SER A N 1
ATOM 649 C CA . SER A 1 82 ? 6.444 7.739 -3.781 1.00 83.38 82 SER A CA 1
ATOM 650 C C . SER A 1 82 ? 5.180 8.147 -3.017 1.00 83.38 82 SER A C 1
ATOM 652 O O . SER A 1 82 ? 4.251 8.667 -3.624 1.00 83.38 82 SER A O 1
ATOM 654 N N . PHE A 1 83 ? 5.177 8.034 -1.682 1.00 81.94 83 PHE A N 1
ATOM 655 C CA . PHE A 1 83 ? 4.066 8.400 -0.798 1.00 81.94 83 PHE A CA 1
ATOM 656 C C . PHE A 1 83 ? 4.250 9.752 -0.081 1.00 81.94 83 PHE A C 1
ATOM 658 O O . PHE A 1 83 ? 3.568 10.037 0.906 1.00 81.94 83 PHE A O 1
ATOM 665 N N . GLN A 1 84 ? 5.162 10.625 -0.526 1.00 78.75 84 GLN A N 1
ATOM 666 C CA . GLN A 1 84 ? 5.404 11.905 0.160 1.00 78.75 84 GLN A CA 1
ATOM 667 C C . GLN A 1 84 ? 4.165 12.816 0.220 1.00 78.75 84 GLN A C 1
ATOM 669 O O . GLN A 1 84 ? 3.889 13.371 1.283 1.00 78.75 84 GLN A O 1
ATOM 674 N N . LYS A 1 85 ? 3.358 12.899 -0.847 1.00 85.12 85 LYS A N 1
ATOM 675 C CA . LYS A 1 85 ? 2.082 13.657 -0.897 1.00 85.12 85 LYS A CA 1
ATOM 676 C C . LYS A 1 85 ? 0.871 12.836 -0.425 1.00 85.12 85 LYS A C 1
ATOM 678 O O . LYS A 1 85 ? -0.194 12.843 -1.038 1.00 85.12 85 LYS A O 1
ATOM 683 N N . HIS A 1 86 ? 1.043 12.119 0.675 1.00 86.81 86 HIS A N 1
ATOM 684 C CA . HIS A 1 86 ? 0.002 11.318 1.318 1.00 86.81 86 HIS A CA 1
ATOM 685 C C . HIS A 1 86 ? -1.185 12.111 1.869 1.00 86.81 86 HIS A C 1
ATOM 687 O O . HIS A 1 86 ? -2.231 11.521 2.099 1.00 86.81 86 HIS A O 1
ATOM 693 N N . GLU A 1 87 ? -1.041 13.415 2.107 1.00 91.88 87 GLU A N 1
ATOM 694 C CA . GLU A 1 87 ? -2.162 14.265 2.532 1.00 91.88 87 GLU A CA 1
ATOM 695 C C . GLU A 1 87 ? -3.215 14.345 1.423 1.00 91.88 87 GLU A C 1
ATOM 697 O O . GLU A 1 87 ? -4.375 14.037 1.669 1.00 91.88 87 GLU A O 1
ATOM 702 N N . ALA A 1 88 ? -2.784 14.575 0.178 1.00 93.06 88 ALA A N 1
ATOM 703 C CA . ALA A 1 88 ? -3.665 14.516 -0.987 1.00 93.06 88 ALA A CA 1
ATOM 704 C C . ALA A 1 88 ? -4.294 13.124 -1.166 1.00 93.06 88 ALA A C 1
ATOM 706 O O . ALA A 1 88 ? -5.464 13.017 -1.511 1.00 93.06 88 ALA A O 1
ATOM 707 N N . LEU A 1 89 ? -3.547 12.044 -0.893 1.00 94.31 89 LEU A N 1
ATOM 708 C CA . LEU A 1 89 ? -4.130 10.699 -0.891 1.00 94.31 89 LEU A CA 1
ATOM 709 C C . LEU A 1 89 ? -5.224 10.571 0.171 1.00 94.31 89 LEU A C 1
ATOM 711 O O . LEU A 1 89 ? -6.289 10.054 -0.131 1.00 94.31 89 LEU A O 1
ATOM 715 N N . SER A 1 90 ? -4.956 11.035 1.394 1.00 95.38 90 SER A N 1
ATOM 716 C CA . SER A 1 90 ? -5.887 10.985 2.525 1.00 95.38 90 SER A CA 1
ATOM 717 C C . SER A 1 90 ? -7.200 11.701 2.213 1.00 95.38 90 SER A C 1
ATOM 719 O O . SER A 1 90 ? -8.259 11.186 2.561 1.00 95.38 90 SER A O 1
ATOM 721 N N . GLU A 1 91 ? -7.124 12.841 1.522 1.00 95.38 91 GLU A N 1
ATOM 722 C CA . GLU A 1 91 ? -8.285 13.581 1.022 1.00 95.38 91 GLU A CA 1
ATOM 723 C C . GLU A 1 91 ? -9.033 12.802 -0.068 1.00 95.38 91 GLU A C 1
ATOM 725 O O . GLU A 1 91 ? -10.246 12.653 0.026 1.00 95.38 91 GLU A O 1
ATOM 730 N N . LEU A 1 92 ? -8.324 12.247 -1.059 1.00 94.69 92 LEU A N 1
ATOM 731 C CA . LEU A 1 92 ? -8.930 11.506 -2.175 1.00 94.69 92 LEU A CA 1
ATOM 732 C C . LEU A 1 92 ? -9.700 10.252 -1.741 1.00 94.69 92 LEU A C 1
ATOM 734 O O . LEU A 1 92 ? -10.690 9.900 -2.375 1.00 94.69 92 LEU A O 1
ATOM 738 N N . ILE A 1 93 ? -9.226 9.556 -0.704 1.00 95.31 93 ILE A N 1
ATOM 739 C CA . ILE A 1 93 ? -9.860 8.328 -0.191 1.00 95.31 93 ILE A CA 1
ATOM 740 C C . ILE A 1 93 ? -10.724 8.573 1.050 1.00 95.31 93 ILE A C 1
ATOM 742 O O . ILE A 1 93 ? -11.229 7.611 1.625 1.00 95.31 93 ILE A O 1
ATOM 746 N N . GLU A 1 94 ? -10.819 9.826 1.509 1.00 96.25 94 GLU A N 1
ATOM 747 C CA . GLU A 1 94 ? -11.524 10.233 2.733 1.00 96.25 94 GLU A CA 1
ATOM 748 C C . GLU A 1 94 ? -11.156 9.381 3.968 1.00 96.25 94 GLU A C 1
ATOM 750 O O . GLU A 1 94 ? -11.983 9.069 4.827 1.00 96.25 94 GLU A O 1
ATOM 755 N N . ALA A 1 95 ? -9.885 8.979 4.073 1.00 96.31 95 ALA A N 1
ATOM 756 C CA . ALA A 1 95 ? -9.417 8.046 5.094 1.00 96.31 95 ALA A CA 1
ATOM 757 C C . ALA A 1 95 ? -8.005 8.369 5.583 1.00 96.31 95 ALA A C 1
ATOM 759 O O . ALA A 1 95 ? -7.204 8.998 4.894 1.00 96.31 95 ALA A O 1
ATOM 760 N N . THR A 1 96 ? -7.662 7.901 6.787 1.00 96.38 96 THR A N 1
ATOM 761 C CA . THR A 1 96 ? -6.355 8.201 7.394 1.00 96.38 96 THR A CA 1
ATOM 762 C C . THR A 1 96 ? -5.233 7.363 6.776 1.00 96.38 96 THR A C 1
ATOM 764 O O . THR A 1 96 ? -5.326 6.135 6.708 1.00 96.38 96 THR A O 1
ATOM 767 N N . VAL A 1 97 ? -4.130 8.020 6.407 1.00 96.50 97 VAL A N 1
ATOM 768 C CA . VAL A 1 97 ? -2.888 7.364 5.970 1.00 96.50 97 VAL A CA 1
ATOM 769 C C . VAL A 1 97 ? -1.904 7.258 7.141 1.00 96.50 97 VAL A C 1
ATOM 771 O O . VAL A 1 97 ? -1.430 8.268 7.669 1.00 96.50 97 VAL A O 1
ATOM 774 N N . TYR A 1 98 ? -1.572 6.028 7.528 1.00 95.88 98 TYR A N 1
ATOM 775 C CA . TYR A 1 98 ? -0.573 5.709 8.548 1.00 95.88 98 TYR A CA 1
ATOM 776 C C . TYR A 1 98 ? 0.756 5.287 7.923 1.00 95.88 98 TYR A C 1
ATOM 778 O O . TYR A 1 98 ? 0.782 4.677 6.857 1.00 95.88 98 TYR A O 1
ATOM 786 N N . PHE A 1 99 ? 1.849 5.549 8.635 1.00 95.06 99 PHE A N 1
ATOM 787 C CA . PHE A 1 99 ? 3.210 5.228 8.215 1.00 95.06 99 PHE A CA 1
ATOM 788 C C . PHE A 1 99 ? 3.873 4.271 9.192 1.00 95.06 99 PHE A C 1
ATOM 790 O O . PHE A 1 99 ? 3.805 4.493 10.404 1.00 95.06 99 PHE A O 1
ATOM 797 N N . THR A 1 100 ? 4.532 3.240 8.662 1.00 93.69 100 THR A N 1
ATOM 798 C CA . THR A 1 100 ? 5.350 2.320 9.464 1.00 93.69 100 THR A CA 1
ATOM 799 C C . THR A 1 100 ? 6.486 3.051 10.173 1.00 93.69 100 THR A C 1
ATOM 801 O O . THR A 1 100 ? 6.902 4.148 9.775 1.00 93.69 100 THR A O 1
ATOM 804 N N . HIS A 1 101 ? 7.055 2.407 11.188 1.00 92.25 101 HIS A N 1
ATOM 805 C CA . HIS A 1 101 ? 8.347 2.828 11.704 1.00 92.25 101 HIS A CA 1
ATOM 806 C C . HIS A 1 101 ? 9.423 2.696 10.612 1.00 92.25 101 HIS A C 1
ATOM 808 O O . HIS A 1 101 ? 9.317 1.837 9.722 1.00 92.25 101 HIS A O 1
ATOM 814 N N . PRO A 1 102 ? 10.473 3.538 10.646 1.00 86.75 102 PRO A N 1
ATOM 815 C CA . PRO A 1 102 ? 11.638 3.351 9.792 1.00 86.75 102 PRO A CA 1
ATOM 816 C C . PRO A 1 102 ? 12.182 1.920 9.904 1.00 86.75 102 PRO A C 1
ATOM 818 O O . PRO A 1 102 ? 12.256 1.363 10.998 1.00 86.75 102 PRO A O 1
ATOM 821 N N . TYR A 1 103 ? 12.549 1.326 8.765 1.00 79.00 103 TYR A N 1
ATOM 822 C CA . TYR A 1 103 ? 13.170 -0.005 8.673 1.00 79.00 103 TYR A CA 1
ATOM 823 C C . TYR A 1 103 ? 12.380 -1.159 9.320 1.00 79.00 103 TYR A C 1
ATOM 825 O O . TYR A 1 103 ? 12.957 -2.191 9.653 1.00 79.00 103 TYR A O 1
ATOM 833 N N . THR A 1 104 ? 11.063 -1.008 9.483 1.00 86.69 104 THR A N 1
ATOM 834 C CA . THR A 1 104 ? 10.213 -1.990 10.173 1.00 86.69 104 THR A CA 1
ATOM 835 C C . THR A 1 104 ? 9.150 -2.536 9.226 1.00 86.69 104 THR A C 1
ATOM 837 O O . THR A 1 104 ? 8.018 -2.062 9.189 1.00 86.69 104 THR A O 1
ATOM 840 N N . SER A 1 105 ? 9.503 -3.550 8.434 1.00 77.31 105 SER A N 1
ATOM 841 C CA . SER A 1 105 ? 8.562 -4.189 7.499 1.00 77.31 105 SER A CA 1
ATOM 842 C C . SER A 1 105 ? 7.451 -4.979 8.207 1.00 77.31 105 SER A C 1
ATOM 844 O O . SER A 1 105 ? 6.338 -5.085 7.693 1.00 77.31 105 SER A O 1
ATOM 846 N N . SER A 1 106 ? 7.693 -5.473 9.428 1.00 84.00 106 SER A N 1
ATOM 847 C CA . SER A 1 106 ? 6.713 -6.235 10.223 1.00 84.00 106 SER A CA 1
ATOM 848 C C . SER A 1 106 ? 5.434 -5.455 10.559 1.00 84.00 106 SER A C 1
ATOM 850 O O . SER A 1 106 ? 4.383 -6.059 10.779 1.00 84.00 106 SER A O 1
ATOM 852 N N . ASP A 1 107 ? 5.490 -4.123 10.527 1.00 89.00 107 ASP A N 1
ATOM 853 C CA . ASP A 1 107 ? 4.347 -3.215 10.698 1.00 89.00 107 ASP A CA 1
ATOM 854 C C . ASP A 1 107 ? 3.254 -3.398 9.620 1.00 89.00 107 ASP A C 1
ATOM 856 O O . ASP A 1 107 ? 2.071 -3.083 9.834 1.00 89.00 107 ASP A O 1
ATOM 860 N N . LYS A 1 108 ? 3.659 -3.962 8.474 1.00 90.56 108 LYS A N 1
ATOM 861 C CA . LYS A 1 108 ? 2.873 -4.299 7.281 1.00 90.56 108 LYS A CA 1
ATOM 862 C C . LYS A 1 108 ? 2.843 -5.818 7.022 1.00 90.56 108 LYS A C 1
ATOM 864 O O . LYS A 1 108 ? 2.879 -6.293 5.889 1.00 90.56 108 LYS A O 1
ATOM 869 N N . GLY A 1 109 ? 2.774 -6.622 8.084 1.00 90.50 109 GLY A N 1
ATOM 870 C CA . GLY A 1 109 ? 2.892 -8.081 7.973 1.00 90.50 109 GLY A CA 1
ATOM 871 C C . GLY A 1 109 ? 1.865 -8.783 7.063 1.00 90.50 109 GLY A C 1
ATOM 872 O O . GLY A 1 109 ? 2.109 -9.915 6.646 1.00 90.50 109 GLY A O 1
ATOM 873 N N . THR A 1 110 ? 0.718 -8.167 6.742 1.00 94.31 110 THR A N 1
ATOM 874 C CA . THR A 1 110 ? -0.289 -8.777 5.853 1.00 94.31 110 THR A CA 1
ATOM 875 C C . THR A 1 110 ? 0.114 -8.643 4.385 1.00 94.31 110 THR A C 1
ATOM 877 O O . THR A 1 110 ? 0.060 -9.633 3.652 1.00 94.31 110 THR A O 1
ATOM 880 N N . VAL A 1 111 ? 0.534 -7.449 3.961 1.00 95.75 111 VAL A N 1
ATOM 881 C CA . VAL A 1 111 ? 1.016 -7.206 2.598 1.00 95.75 111 VAL A CA 1
ATOM 882 C C . VAL A 1 111 ? 2.372 -7.865 2.368 1.00 95.75 111 VAL A C 1
ATOM 884 O O . VAL A 1 111 ? 2.538 -8.492 1.332 1.00 95.75 111 VAL A O 1
ATOM 887 N N . GLU A 1 112 ? 3.274 -7.899 3.356 1.00 93.31 112 GLU A N 1
ATOM 888 C CA . GLU A 1 112 ? 4.542 -8.647 3.247 1.00 93.31 112 GLU A CA 1
ATOM 889 C C . GLU A 1 112 ? 4.303 -10.140 2.966 1.00 93.31 112 GLU A C 1
ATOM 891 O O . GLU A 1 112 ? 4.895 -10.731 2.059 1.00 93.31 112 GLU A O 1
ATOM 896 N N . ASN A 1 113 ? 3.368 -10.764 3.697 1.00 95.00 113 ASN A N 1
ATOM 897 C CA . ASN A 1 113 ? 2.999 -12.158 3.450 1.00 95.00 113 ASN A CA 1
ATOM 898 C C . ASN A 1 113 ? 2.392 -12.350 2.054 1.00 95.00 113 ASN A C 1
ATOM 900 O O . ASN A 1 113 ? 2.684 -13.337 1.374 1.00 95.00 113 ASN A O 1
ATOM 904 N N . ARG A 1 114 ? 1.550 -11.408 1.616 1.00 96.38 114 ARG A N 1
ATOM 905 C CA . ARG A 1 114 ? 0.949 -11.448 0.283 1.00 96.38 114 ARG A CA 1
ATOM 906 C C . ARG A 1 114 ? 2.001 -11.298 -0.814 1.00 96.38 114 ARG A C 1
ATOM 908 O O . ARG A 1 114 ? 1.959 -12.073 -1.764 1.00 96.38 114 ARG A O 1
ATOM 915 N N . ASN A 1 115 ? 2.950 -10.383 -0.658 1.00 95.00 115 ASN A N 1
ATOM 916 C CA . ASN A 1 115 ? 4.055 -10.172 -1.588 1.00 95.00 115 ASN A CA 1
ATOM 917 C C . ASN A 1 115 ? 4.908 -11.434 -1.713 1.00 95.00 115 ASN A C 1
ATOM 919 O O . ASN A 1 115 ? 5.262 -11.815 -2.825 1.00 95.00 115 ASN A O 1
ATOM 923 N N . GLY A 1 116 ? 5.151 -12.144 -0.605 1.00 94.88 116 GLY A N 1
ATOM 924 C CA . GLY A 1 116 ? 5.781 -13.466 -0.625 1.00 94.88 116 GLY A CA 1
ATOM 925 C C . GLY A 1 116 ? 5.057 -14.456 -1.546 1.00 94.88 116 GLY A C 1
ATOM 926 O O . GLY A 1 116 ? 5.691 -15.057 -2.406 1.00 94.88 116 GLY A O 1
ATOM 927 N N . ARG A 1 117 ? 3.724 -14.550 -1.443 1.00 95.50 117 ARG A N 1
ATOM 928 C CA . ARG A 1 117 ? 2.910 -15.414 -2.320 1.00 95.50 117 ARG A CA 1
ATOM 929 C C . ARG A 1 117 ? 2.914 -14.956 -3.774 1.00 95.50 117 ARG A C 1
ATOM 931 O O . ARG A 1 117 ? 3.001 -15.783 -4.668 1.00 95.50 117 ARG A O 1
ATOM 938 N N . ILE A 1 118 ? 2.838 -13.650 -4.028 1.00 94.12 118 ILE A N 1
ATOM 939 C CA . ILE A 1 118 ? 2.934 -13.113 -5.395 1.00 94.12 118 ILE A CA 1
ATOM 940 C C . ILE A 1 118 ? 4.301 -13.473 -5.996 1.00 94.12 118 ILE A C 1
ATOM 942 O O . ILE A 1 118 ? 4.369 -13.846 -7.163 1.00 94.12 118 ILE A O 1
ATOM 946 N N . ARG A 1 119 ? 5.382 -13.447 -5.202 1.00 93.50 119 ARG A N 1
ATOM 947 C CA . ARG A 1 119 ? 6.734 -13.816 -5.655 1.00 93.50 119 ARG A CA 1
ATOM 948 C C . ARG A 1 119 ? 6.896 -15.287 -6.048 1.00 93.50 119 ARG A C 1
ATOM 950 O O . ARG A 1 119 ? 7.846 -15.584 -6.768 1.00 93.50 119 ARG A O 1
ATOM 957 N N . GLU A 1 120 ? 6.002 -16.182 -5.630 1.00 93.50 120 GLU A N 1
ATOM 958 C CA . GLU A 1 120 ? 5.990 -17.575 -6.109 1.00 93.50 120 GLU A CA 1
ATOM 959 C C . GLU A 1 120 ? 5.600 -17.655 -7.595 1.00 93.50 120 GLU A C 1
ATOM 961 O O . GLU A 1 120 ? 6.126 -18.49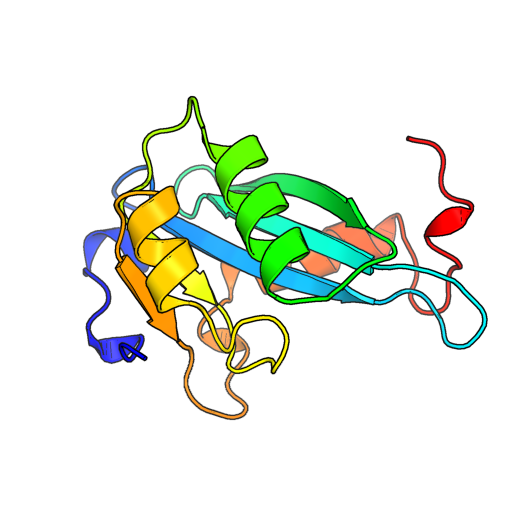2 -8.323 1.00 93.50 120 GLU A O 1
ATOM 966 N N . PHE A 1 121 ? 4.738 -16.743 -8.059 1.00 91.38 121 PHE A N 1
ATOM 967 C CA . PHE A 1 121 ? 4.303 -16.646 -9.459 1.00 91.38 121 PHE A CA 1
ATOM 968 C C . PHE A 1 121 ? 5.105 -15.619 -10.262 1.00 91.38 121 PHE A C 1
ATOM 970 O O . PHE A 1 121 ? 5.264 -15.761 -11.470 1.00 91.38 121 PHE A O 1
ATOM 977 N N . ILE A 1 122 ? 5.616 -14.587 -9.586 1.00 91.56 122 ILE A N 1
ATOM 978 C CA . ILE A 1 122 ? 6.387 -13.485 -10.165 1.00 91.56 122 ILE A CA 1
ATOM 979 C C . ILE A 1 122 ? 7.767 -13.455 -9.500 1.00 91.56 122 ILE A C 1
ATOM 981 O O . ILE A 1 122 ? 7.995 -12.686 -8.554 1.00 91.56 122 ILE A O 1
ATOM 985 N N . PRO A 1 123 ? 8.712 -14.298 -9.956 1.00 89.00 123 PRO A N 1
ATOM 986 C CA . PRO A 1 123 ? 10.013 -14.415 -9.323 1.00 89.00 123 PRO A CA 1
ATOM 987 C C . PRO A 1 123 ? 10.733 -13.072 -9.208 1.00 89.00 123 PRO A C 1
ATOM 989 O O . PRO A 1 123 ? 10.566 -12.152 -10.017 1.00 89.00 123 PRO A O 1
ATOM 992 N N . LYS A 1 124 ? 11.590 -12.953 -8.192 1.00 85.81 124 LYS A N 1
ATOM 993 C CA . LYS A 1 124 ? 12.526 -11.825 -8.119 1.00 85.81 124 LYS A CA 1
ATOM 994 C C . LYS A 1 124 ? 13.362 -11.785 -9.402 1.00 85.81 124 LYS A C 1
ATOM 996 O O . LYS A 1 124 ? 13.736 -12.832 -9.920 1.00 85.81 124 LYS A O 1
ATOM 1001 N N . ARG A 1 125 ? 13.689 -10.575 -9.871 1.00 86.31 125 ARG A N 1
ATOM 1002 C CA . ARG A 1 125 ? 14.430 -10.314 -11.123 1.00 86.31 125 ARG A CA 1
ATOM 1003 C C . ARG A 1 125 ? 13.650 -10.563 -12.424 1.00 86.31 125 ARG A C 1
ATOM 1005 O O . ARG A 1 125 ? 14.229 -10.419 -13.492 1.00 86.31 125 ARG A O 1
ATOM 1012 N N . CYS A 1 126 ? 12.360 -10.889 -12.350 1.00 89.50 126 CYS A N 1
ATOM 1013 C CA . CYS A 1 126 ? 11.490 -10.923 -13.523 1.00 89.50 126 CYS A CA 1
ATOM 1014 C C . CYS A 1 126 ? 11.175 -9.501 -14.019 1.00 89.50 126 CYS A C 1
ATOM 1016 O O . CYS A 1 126 ? 11.047 -8.578 -13.213 1.00 89.50 126 CYS A O 1
ATOM 1018 N N . ASP A 1 127 ? 11.035 -9.351 -15.334 1.00 92.62 127 ASP A N 1
ATOM 1019 C CA . ASP A 1 127 ? 10.508 -8.145 -15.967 1.00 92.62 127 ASP A CA 1
ATOM 1020 C C . ASP A 1 127 ? 8.980 -8.155 -15.894 1.00 92.62 127 ASP A C 1
ATOM 1022 O O . ASP A 1 127 ? 8.317 -8.859 -16.657 1.00 92.62 127 ASP A O 1
ATOM 1026 N N . ILE A 1 128 ? 8.430 -7.388 -14.950 1.00 93.06 128 ILE A N 1
ATOM 1027 C CA . ILE A 1 128 ? 6.987 -7.380 -14.669 1.00 93.06 128 ILE A CA 1
ATOM 1028 C C . ILE A 1 128 ? 6.193 -6.890 -15.886 1.00 93.06 128 ILE A C 1
ATOM 1030 O O . ILE A 1 128 ? 5.097 -7.387 -16.126 1.00 93.06 128 ILE A O 1
ATOM 1034 N N . SER A 1 129 ? 6.767 -6.006 -16.712 1.00 91.62 129 SER A N 1
ATOM 1035 C CA . SER A 1 129 ? 6.123 -5.502 -17.936 1.00 91.62 129 SER A CA 1
ATOM 1036 C C . SER A 1 129 ? 5.807 -6.584 -18.978 1.00 91.62 129 SER A C 1
ATOM 1038 O O . SER A 1 129 ? 5.022 -6.352 -19.893 1.00 91.62 129 SER A O 1
ATOM 1040 N N . LYS A 1 130 ? 6.415 -7.770 -18.856 1.00 90.56 130 LYS A N 1
ATOM 1041 C CA . LYS A 1 130 ? 6.205 -8.909 -19.762 1.00 90.56 130 LYS A CA 1
ATOM 1042 C C . LYS A 1 130 ? 5.209 -9.933 -19.226 1.00 90.56 130 LYS A C 1
ATOM 1044 O O . LYS A 1 130 ? 4.966 -10.942 -19.886 1.00 90.56 130 LYS A O 1
ATOM 1049 N N . ILE A 1 131 ? 4.668 -9.708 -18.033 1.00 85.31 131 ILE A N 1
ATOM 1050 C CA . ILE A 1 131 ? 3.690 -10.601 -17.422 1.00 85.31 131 ILE A CA 1
ATOM 1051 C C . ILE A 1 131 ? 2.317 -10.256 -18.007 1.00 85.31 131 ILE A C 1
ATOM 1053 O O . ILE A 1 131 ? 1.933 -9.087 -17.977 1.00 85.31 131 ILE A O 1
ATOM 1057 N N . PRO A 1 132 ? 1.583 -11.235 -18.564 1.00 76.81 132 PRO A N 1
ATOM 1058 C CA . PRO A 1 132 ? 0.235 -10.998 -19.068 1.00 76.81 132 PRO A CA 1
ATOM 1059 C C . PRO A 1 132 ? -0.688 -10.455 -17.968 1.00 76.81 132 PRO A C 1
ATOM 1061 O O . PRO A 1 132 ? -0.577 -10.879 -16.815 1.00 76.81 132 PRO A O 1
ATOM 1064 N N . ALA A 1 133 ? -1.579 -9.537 -18.350 1.00 64.75 133 ALA A N 1
ATOM 1065 C CA . ALA A 1 133 ? -2.634 -9.003 -17.487 1.00 64.75 133 ALA A CA 1
ATOM 1066 C C . ALA A 1 133 ? -3.754 -10.024 -17.239 1.00 64.75 133 ALA A C 1
ATOM 1068 O O . ALA A 1 133 ? -4.049 -10.813 -18.168 1.00 64.75 133 ALA A O 1
#